Protein AF-A0A358N8T3-F1 (afdb_monomer_lite)

Secondary structure (DSSP, 8-state):
--EEEEEEE--TT-TTEEEEEEEETTSPPEEEEEEEEEEETTEEEEEE-HHHHHHHHHHHHHHHS-TTHHHHHHHHHHHHHHTT-TT--SSEETTTSTT------HHHHHHHHHHHHHHHHHHHTTS-PPP-----------

pLDDT: mean 77.56, std 15.06, range [36.88, 94.69]

Foldseek 3Di:
DWKKWADWDQDPVHNQKIWTQMDDDPDHTDIWIKGWDCVDVVDTDMDIDPVVLVSQQVVCCVVQVGSCQQVQLVSQLVVCVVVVPVPNDPGDIGPPDPSRPCPRDPVNSVVSVVVVVVVVVCVVVPNDDDDCPDDPPPPDDD

Radius of gyration: 18.75 Å; chains: 1; bounding box: 58×35×37 Å

Sequence (142 aa):
MDVTIHSIDRPVDSPKLINLGVEIGDSPITRYRATFDDSDSAITCCEIESDLFMSLSNIAHSKYAKCTVFQIELMEIIKAFLKQEFDLELPVKLGTTKYCTLKPSLLGIAYNKCRYYLTTFLWKIGVNRPNRMIAPKRDNAG

Structure (mmCIF, N/CA/C/O backbone):
data_AF-A0A358N8T3-F1
#
_entry.id   AF-A0A358N8T3-F1
#
loop_
_atom_site.group_PDB
_atom_site.id
_atom_site.type_symbol
_atom_site.label_atom_id
_atom_site.label_alt_id
_atom_site.label_comp_id
_atom_site.label_asym_id
_atom_site.label_entity_id
_atom_site.label_seq_id
_atom_site.pdbx_PDB_ins_code
_atom_site.Cartn_x
_atom_site.Cartn_y
_atom_site.Cartn_z
_atom_site.occupancy
_atom_site.B_iso_or_equiv
_atom_site.auth_seq_id
_atom_site.auth_comp_id
_atom_site.auth_asym_id
_atom_site.auth_atom_id
_atom_site.pdbx_PDB_model_num
ATOM 1 N N . MET A 1 1 ? -3.487 -4.716 14.133 1.00 80.25 1 MET A N 1
ATOM 2 C CA . MET A 1 1 ? -3.357 -5.504 12.895 1.00 80.25 1 MET A CA 1
ATOM 3 C C . MET A 1 1 ? -2.306 -4.856 12.027 1.00 80.25 1 MET A C 1
ATOM 5 O O . MET A 1 1 ? -2.443 -3.680 11.697 1.00 80.25 1 MET A O 1
ATOM 9 N N . ASP A 1 2 ? -1.233 -5.582 11.760 1.00 85.62 2 ASP A N 1
ATOM 10 C CA . ASP A 1 2 ? -0.070 -5.079 11.039 1.00 85.62 2 ASP A CA 1
ATOM 11 C C . ASP A 1 2 ? -0.049 -5.610 9.613 1.00 85.62 2 ASP A C 1
ATOM 13 O O . ASP A 1 2 ? -0.688 -6.617 9.329 1.00 85.62 2 ASP A O 1
ATOM 17 N N . VAL A 1 3 ? 0.608 -4.883 8.713 1.00 89.75 3 VAL A N 1
ATOM 18 C CA . VAL A 1 3 ? 0.719 -5.274 7.310 1.00 89.75 3 VAL A CA 1
ATOM 19 C C . VAL A 1 3 ? 2.178 -5.193 6.907 1.00 89.75 3 VAL A C 1
ATOM 21 O O . VAL A 1 3 ? 2.808 -4.151 7.103 1.00 89.75 3 VAL A O 1
ATOM 24 N N . THR A 1 4 ? 2.693 -6.281 6.348 1.00 90.88 4 THR A N 1
ATOM 25 C CA . THR A 1 4 ? 4.103 -6.425 5.986 1.00 90.88 4 THR A CA 1
ATOM 26 C C . THR A 1 4 ? 4.212 -6.905 4.546 1.00 90.88 4 THR A C 1
ATOM 28 O O . THR A 1 4 ? 3.544 -7.857 4.151 1.00 90.88 4 THR A O 1
ATOM 31 N N . ILE A 1 5 ? 5.055 -6.248 3.755 1.00 92.25 5 ILE A N 1
ATOM 32 C CA . ILE A 1 5 ? 5.387 -6.656 2.390 1.00 92.25 5 ILE A CA 1
ATOM 33 C C . ILE A 1 5 ? 6.708 -7.416 2.455 1.00 92.25 5 ILE A C 1
ATOM 35 O O . ILE A 1 5 ? 7.729 -6.857 2.847 1.00 92.25 5 ILE A O 1
ATOM 39 N N . HIS A 1 6 ? 6.683 -8.690 2.084 1.00 92.25 6 HIS A N 1
ATOM 40 C CA . HIS A 1 6 ? 7.826 -9.600 2.151 1.00 92.25 6 HIS A CA 1
ATOM 41 C C . HIS A 1 6 ? 8.601 -9.689 0.847 1.00 92.25 6 HIS A C 1
ATOM 43 O O . HIS A 1 6 ? 9.821 -9.802 0.869 1.00 92.25 6 HIS A O 1
ATOM 49 N N . SER A 1 7 ? 7.904 -9.643 -0.285 1.00 91.69 7 SER A N 1
ATOM 50 C CA . SER A 1 7 ? 8.533 -9.725 -1.599 1.00 91.69 7 SER A CA 1
ATOM 51 C C . SER A 1 7 ? 7.843 -8.808 -2.596 1.00 91.69 7 SER A C 1
ATOM 53 O O . SER A 1 7 ? 6.631 -8.584 -2.524 1.00 91.69 7 SER A O 1
ATOM 55 N N . ILE A 1 8 ? 8.633 -8.280 -3.524 1.00 91.25 8 ILE A N 1
ATOM 56 C CA . ILE A 1 8 ? 8.167 -7.521 -4.679 1.00 91.25 8 ILE A CA 1
ATOM 57 C C . ILE A 1 8 ? 8.922 -8.084 -5.875 1.00 91.25 8 ILE A C 1
ATOM 59 O O . ILE A 1 8 ? 10.142 -7.975 -5.946 1.00 91.25 8 ILE A O 1
ATOM 63 N N . ASP A 1 9 ? 8.193 -8.704 -6.795 1.00 89.81 9 ASP A N 1
ATOM 64 C CA . ASP A 1 9 ? 8.769 -9.371 -7.957 1.00 89.81 9 ASP A CA 1
ATOM 65 C C . ASP A 1 9 ? 8.163 -8.801 -9.238 1.00 89.81 9 ASP A C 1
ATOM 67 O O . ASP A 1 9 ? 6.947 -8.618 -9.341 1.00 89.81 9 ASP A O 1
ATOM 71 N N . ARG A 1 10 ? 9.001 -8.573 -10.254 1.00 87.31 10 ARG A N 1
ATOM 72 C CA . ARG A 1 10 ? 8.546 -8.178 -11.592 1.00 87.31 10 ARG A CA 1
ATOM 73 C C . ARG A 1 10 ? 8.752 -9.340 -12.570 1.00 87.31 10 ARG A C 1
ATOM 75 O O . ARG A 1 10 ? 9.902 -9.660 -12.869 1.00 87.31 10 ARG A O 1
ATOM 82 N N . PRO A 1 11 ? 7.685 -9.988 -13.073 1.00 86.19 11 PRO A N 1
ATOM 83 C CA . PRO A 1 11 ? 7.821 -11.054 -14.054 1.00 86.19 11 PRO A CA 1
ATOM 84 C C . PRO A 1 11 ? 8.437 -10.522 -15.354 1.00 86.19 11 PRO A C 1
ATOM 86 O O . PRO A 1 11 ? 8.079 -9.446 -15.840 1.00 86.19 11 PRO A O 1
ATOM 89 N N . VAL A 1 12 ? 9.352 -11.303 -15.929 1.00 80.06 12 VAL A N 1
ATOM 90 C CA . VAL A 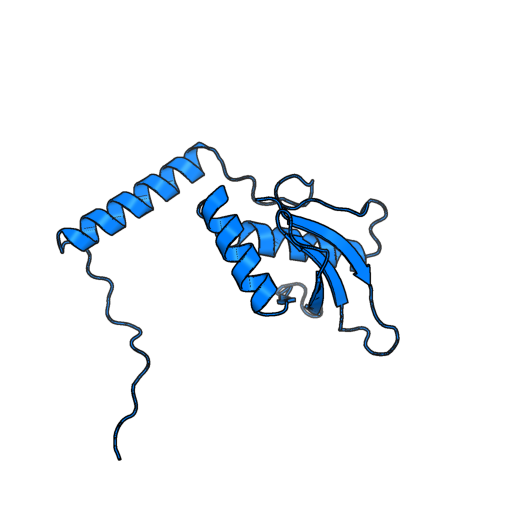1 12 ? 10.060 -10.962 -17.176 1.00 80.06 12 VAL A CA 1
ATOM 91 C C . VAL A 1 12 ? 9.079 -10.840 -18.348 1.00 80.06 12 VAL A C 1
ATOM 93 O O . VAL A 1 12 ? 9.198 -9.926 -19.160 1.00 80.06 12 VAL A O 1
ATOM 96 N N . ASP A 1 13 ? 8.056 -11.696 -18.371 1.00 82.31 13 ASP A N 1
ATOM 97 C CA . ASP A 1 13 ? 7.075 -11.791 -19.459 1.00 82.31 13 ASP A CA 1
ATOM 98 C C . ASP A 1 13 ? 6.036 -10.659 -19.461 1.00 82.31 13 ASP A C 1
ATOM 100 O O . ASP A 1 13 ? 5.264 -10.502 -20.405 1.00 82.31 13 ASP A O 1
ATOM 104 N N . SER A 1 14 ? 5.952 -9.872 -18.388 1.00 81.44 14 SER A N 1
ATOM 105 C CA . SER A 1 14 ? 4.954 -8.809 -18.249 1.00 81.44 14 SER A CA 1
ATOM 106 C C . SER A 1 14 ? 5.504 -7.680 -17.384 1.00 81.44 14 SER A C 1
ATOM 108 O O . SER A 1 14 ? 5.164 -7.582 -16.207 1.00 81.44 14 SER A O 1
ATOM 110 N N . PRO A 1 15 ? 6.324 -6.781 -17.957 1.00 75.44 15 PRO A N 1
ATOM 111 C CA . PRO A 1 15 ? 7.054 -5.766 -17.194 1.00 75.44 15 PRO A CA 1
ATOM 112 C C . PRO A 1 15 ? 6.152 -4.733 -16.504 1.00 75.44 15 PRO A C 1
ATOM 114 O O . PRO A 1 15 ? 6.631 -3.992 -15.653 1.00 75.44 15 PRO A O 1
ATOM 117 N N . LYS A 1 16 ? 4.867 -4.672 -16.876 1.00 81.12 16 LYS A N 1
ATOM 118 C CA . LYS A 1 16 ? 3.856 -3.814 -16.242 1.00 81.12 16 LYS A CA 1
ATOM 119 C C . LYS A 1 16 ? 3.205 -4.443 -15.007 1.00 81.12 16 LYS A C 1
ATOM 121 O O . LYS A 1 16 ? 2.579 -3.725 -14.236 1.00 81.12 16 LYS A O 1
ATOM 126 N N . LEU A 1 17 ? 3.310 -5.763 -14.848 1.00 87.50 17 LEU A N 1
ATOM 127 C CA . LEU A 1 17 ? 2.773 -6.480 -13.696 1.00 87.50 17 LEU A CA 1
ATOM 128 C C . LEU A 1 17 ? 3.818 -6.526 -12.587 1.00 87.50 17 LEU A C 1
ATOM 130 O O . LEU A 1 17 ? 5.012 -6.656 -12.842 1.00 87.50 17 LEU A O 1
ATOM 134 N N . ILE A 1 18 ? 3.349 -6.444 -11.352 1.00 90.25 18 ILE A N 1
ATOM 135 C CA . ILE A 1 18 ? 4.149 -6.503 -10.136 1.00 90.25 18 ILE A CA 1
ATOM 136 C C . ILE A 1 18 ? 3.459 -7.496 -9.212 1.00 90.25 18 ILE A C 1
ATOM 138 O O . ILE A 1 18 ? 2.259 -7.393 -8.965 1.00 90.25 18 ILE A O 1
ATOM 142 N N . ASN A 1 19 ? 4.204 -8.476 -8.719 1.00 91.44 19 ASN A N 1
ATOM 143 C CA . ASN A 1 19 ? 3.714 -9.436 -7.741 1.00 91.44 19 ASN A CA 1
ATOM 144 C C . ASN A 1 19 ? 4.187 -9.010 -6.353 1.00 91.44 19 ASN A C 1
ATOM 146 O O . ASN A 1 19 ? 5.373 -8.764 -6.147 1.00 91.44 19 ASN A O 1
ATOM 150 N N . LEU A 1 20 ? 3.259 -8.944 -5.406 1.00 93.31 20 LEU A N 1
ATOM 151 C CA . LEU A 1 20 ? 3.494 -8.527 -4.030 1.00 93.31 20 LEU A CA 1
ATOM 152 C C . LEU A 1 20 ? 3.226 -9.705 -3.097 1.00 93.31 20 LEU A C 1
ATOM 154 O O . LEU A 1 20 ? 2.116 -10.231 -3.082 1.00 93.31 20 LEU A O 1
ATOM 158 N N . GLY A 1 21 ? 4.207 -10.110 -2.296 1.00 93.94 21 GLY A N 1
ATOM 159 C CA . GLY A 1 21 ? 4.000 -11.026 -1.176 1.00 93.94 21 GLY A CA 1
ATOM 160 C C . GLY A 1 21 ? 3.627 -10.235 0.072 1.00 93.94 21 GLY A C 1
ATOM 161 O O . GLY A 1 21 ? 4.486 -9.562 0.634 1.00 93.94 21 GLY A O 1
ATOM 162 N N . VAL A 1 22 ? 2.369 -10.295 0.508 1.00 94.00 22 VAL A N 1
ATOM 163 C CA . VAL A 1 22 ? 1.854 -9.488 1.625 1.00 94.00 22 VAL A CA 1
ATOM 164 C C . VAL A 1 22 ? 1.350 -10.379 2.754 1.00 94.00 22 VAL A C 1
ATOM 166 O O . VAL A 1 22 ? 0.594 -11.323 2.536 1.00 94.00 22 VAL A O 1
ATOM 169 N N . GLU A 1 23 ? 1.739 -10.037 3.976 1.00 94.69 23 GLU A N 1
ATOM 170 C CA . GLU A 1 23 ? 1.244 -10.612 5.224 1.00 94.69 23 GLU A CA 1
ATOM 171 C C . GLU A 1 23 ? 0.343 -9.590 5.930 1.00 94.69 23 GLU A C 1
ATOM 173 O O . GLU A 1 23 ? 0.715 -8.421 6.076 1.00 94.69 23 GLU A O 1
ATOM 178 N N . ILE A 1 24 ? -0.851 -10.012 6.356 1.00 92.31 24 ILE A N 1
ATOM 179 C CA . ILE A 1 24 ? -1.835 -9.149 7.025 1.00 92.31 24 ILE A CA 1
ATOM 180 C C . ILE A 1 24 ? -2.226 -9.778 8.369 1.00 92.31 24 ILE A C 1
ATOM 182 O O . ILE A 1 24 ? -2.939 -10.782 8.421 1.00 92.31 24 ILE A O 1
ATOM 186 N N . GLY A 1 25 ? -1.817 -9.148 9.471 1.00 88.56 25 GLY A N 1
ATOM 187 C CA . GLY A 1 25 ? -2.006 -9.679 10.821 1.00 88.56 25 GLY A CA 1
ATOM 188 C C . GLY A 1 25 ? -1.260 -10.999 10.997 1.00 88.56 25 GLY A C 1
ATOM 189 O O . GLY A 1 25 ? -0.084 -11.064 10.672 1.00 88.56 25 GLY A O 1
ATOM 190 N N . ASP A 1 26 ? -1.967 -12.026 11.462 1.00 86.88 26 ASP A N 1
ATOM 191 C CA . ASP A 1 26 ? -1.431 -13.384 11.654 1.00 86.88 26 ASP A CA 1
ATOM 192 C C . ASP A 1 26 ? -1.736 -14.309 10.453 1.00 86.88 26 ASP A C 1
ATOM 194 O O . ASP A 1 26 ? -1.674 -15.535 10.556 1.00 86.88 26 ASP A O 1
ATOM 198 N N . SER A 1 27 ? -2.152 -13.733 9.319 1.00 88.19 27 SER A N 1
ATOM 199 C CA . SER A 1 27 ? -2.489 -14.493 8.108 1.00 88.19 27 SER A CA 1
ATOM 200 C C . SER A 1 27 ? -1.221 -14.895 7.356 1.00 88.19 27 SER A C 1
ATOM 202 O O . SER A 1 27 ? -0.286 -14.099 7.311 1.00 88.19 27 SER A O 1
ATOM 204 N N . PRO A 1 28 ? -1.183 -16.061 6.686 1.00 90.19 28 PRO A N 1
ATOM 205 C CA . PRO A 1 28 ? -0.026 -16.450 5.887 1.00 90.19 28 PRO A CA 1
ATOM 206 C C . PRO A 1 28 ? 0.234 -15.466 4.737 1.00 90.19 28 PRO A C 1
ATOM 208 O O . PRO A 1 28 ? -0.686 -14.819 4.222 1.00 90.19 28 PRO A O 1
ATOM 211 N N . ILE A 1 29 ? 1.495 -15.399 4.299 1.00 93.06 29 ILE A N 1
ATOM 212 C CA . ILE A 1 29 ? 1.920 -14.560 3.172 1.00 93.06 29 ILE A CA 1
ATOM 213 C C . ILE A 1 29 ? 1.100 -14.928 1.933 1.00 93.06 29 ILE A C 1
ATOM 215 O O . ILE A 1 29 ? 1.150 -16.057 1.442 1.00 93.06 29 ILE A O 1
ATOM 219 N N . THR A 1 30 ? 0.364 -13.951 1.417 1.00 93.00 30 THR A N 1
ATOM 220 C CA . THR A 1 30 ? -0.492 -14.091 0.239 1.00 93.00 30 THR A CA 1
ATOM 221 C C . THR A 1 30 ? 0.073 -13.250 -0.897 1.00 93.00 30 THR A C 1
ATOM 223 O O . THR A 1 30 ? 0.578 -12.149 -0.676 1.00 93.00 30 THR A O 1
ATOM 226 N N . ARG A 1 31 ? 0.022 -13.780 -2.122 1.00 92.81 31 ARG A N 1
ATOM 227 C CA . ARG A 1 31 ? 0.497 -13.070 -3.310 1.00 92.81 31 ARG A CA 1
ATOM 228 C C . ARG A 1 31 ? -0.637 -12.281 -3.942 1.00 92.81 31 ARG A C 1
ATOM 230 O O . ARG A 1 31 ? -1.660 -12.868 -4.271 1.00 92.81 31 ARG A O 1
ATOM 237 N N . TYR A 1 32 ? -0.398 -10.998 -4.160 1.00 93.31 32 TYR A N 1
ATOM 238 C CA . TYR A 1 32 ? -1.304 -10.089 -4.849 1.00 93.31 32 TYR A CA 1
ATOM 239 C C . TYR A 1 32 ? -0.631 -9.511 -6.085 1.00 93.31 32 TYR A C 1
ATOM 241 O O . TYR A 1 32 ? 0.598 -9.419 -6.153 1.00 93.31 32 TYR A O 1
ATOM 249 N N . ARG A 1 33 ? -1.437 -9.090 -7.054 1.00 91.44 33 ARG A N 1
ATOM 250 C CA . ARG A 1 33 ? -0.958 -8.395 -8.250 1.00 91.44 33 ARG A CA 1
ATOM 251 C C . ARG A 1 33 ? -1.169 -6.895 -8.137 1.00 91.44 33 ARG A C 1
ATOM 253 O O . ARG A 1 33 ? -2.150 -6.423 -7.561 1.00 91.44 33 ARG A O 1
ATOM 260 N N . ALA A 1 34 ? -0.240 -6.166 -8.733 1.00 90.62 34 ALA A N 1
ATOM 261 C CA . ALA A 1 34 ? -0.295 -4.731 -8.894 1.00 90.62 34 ALA A CA 1
ATOM 262 C C . ALA A 1 34 ? 0.211 -4.321 -10.280 1.00 90.62 34 ALA A C 1
ATOM 264 O O . ALA A 1 34 ? 1.009 -5.024 -10.904 1.00 90.62 34 ALA A O 1
ATOM 265 N N . THR A 1 35 ? -0.238 -3.169 -10.751 1.00 89.19 35 THR A N 1
ATOM 266 C CA . THR A 1 35 ? 0.308 -2.452 -11.900 1.00 89.19 35 THR A CA 1
ATOM 267 C C . THR A 1 35 ? 0.753 -1.071 -11.443 1.00 89.19 35 THR A C 1
ATOM 269 O O . THR A 1 35 ? 0.238 -0.508 -10.473 1.00 89.19 35 THR A O 1
ATOM 272 N N . PHE A 1 36 ? 1.753 -0.530 -12.127 1.00 84.94 36 PHE A N 1
ATOM 273 C CA . PHE A 1 36 ? 2.264 0.803 -11.850 1.00 84.94 36 PHE A CA 1
ATOM 274 C C . PHE A 1 36 ? 2.467 1.544 -13.164 1.00 84.94 36 PHE A C 1
ATOM 276 O O . PHE A 1 36 ? 3.159 1.046 -14.056 1.00 84.94 36 PHE A O 1
ATOM 283 N N . ASP A 1 37 ? 1.851 2.716 -13.270 1.00 83.12 37 ASP A N 1
ATOM 284 C CA . ASP A 1 37 ? 1.976 3.611 -14.410 1.00 83.12 37 ASP A CA 1
ATOM 285 C C . ASP A 1 37 ? 2.560 4.953 -13.947 1.00 83.12 37 ASP A C 1
ATOM 287 O O . ASP A 1 37 ? 1.983 5.647 -13.109 1.00 83.12 37 ASP A O 1
ATOM 291 N N . ASP A 1 38 ? 3.736 5.278 -14.487 1.00 77.06 38 ASP A N 1
ATOM 292 C CA . ASP A 1 38 ? 4.471 6.540 -14.282 1.00 77.06 38 ASP A CA 1
ATOM 293 C C . ASP A 1 38 ? 4.778 7.188 -15.640 1.00 77.06 38 ASP A C 1
ATOM 295 O O . ASP A 1 38 ? 5.774 7.888 -15.805 1.00 77.06 38 ASP A O 1
ATOM 299 N N . SER A 1 39 ? 3.963 6.882 -16.658 1.00 74.44 39 SER A N 1
ATOM 300 C CA . SER A 1 39 ? 4.115 7.457 -17.996 1.00 74.44 39 SER A CA 1
ATOM 301 C C . SER A 1 39 ? 3.807 8.958 -18.033 1.00 74.44 39 SER A C 1
ATOM 303 O O . SER A 1 39 ? 4.357 9.664 -18.879 1.00 74.44 39 SER A O 1
ATOM 305 N N . ASP A 1 40 ? 2.992 9.450 -17.095 1.00 71.69 40 ASP A N 1
ATOM 306 C CA . ASP A 1 40 ? 2.713 10.868 -16.884 1.00 71.69 40 ASP A CA 1
ATOM 307 C C . ASP A 1 40 ? 3.291 11.324 -15.535 1.00 71.69 40 ASP A C 1
ATOM 309 O O . ASP A 1 40 ? 2.872 10.875 -14.469 1.00 71.69 40 ASP A O 1
ATOM 313 N N . SER A 1 41 ? 4.240 12.262 -15.569 1.00 62.25 41 SER A N 1
ATOM 314 C CA . SER A 1 41 ? 4.869 12.813 -14.363 1.00 62.25 41 SER A CA 1
ATOM 315 C C . SER A 1 41 ? 3.897 13.615 -13.489 1.00 62.25 41 SER A C 1
ATOM 317 O O . SER A 1 41 ? 4.193 13.861 -12.317 1.00 62.25 41 SER A O 1
ATOM 319 N N . ALA A 1 42 ? 2.741 14.011 -14.034 1.00 63.28 42 ALA A N 1
ATOM 320 C CA . ALA A 1 42 ? 1.671 14.659 -13.288 1.00 63.28 42 ALA A CA 1
ATOM 321 C C . ALA A 1 42 ? 0.719 13.659 -12.609 1.00 63.28 42 ALA A C 1
ATOM 323 O O . ALA A 1 42 ? 0.047 14.027 -11.642 1.00 63.28 42 ALA A O 1
ATOM 324 N N . ILE A 1 43 ? 0.644 12.414 -13.097 1.00 60.62 43 ILE A N 1
ATOM 325 C CA . ILE A 1 43 ? -0.324 11.408 -12.652 1.00 60.62 43 ILE A CA 1
ATOM 326 C C . ILE A 1 43 ? 0.388 10.060 -12.495 1.00 60.62 43 ILE A C 1
ATOM 328 O O . ILE A 1 43 ? 0.427 9.241 -13.408 1.00 60.62 43 ILE A O 1
ATOM 332 N N . THR A 1 44 ? 0.916 9.806 -11.298 1.00 66.88 44 THR A N 1
ATOM 333 C CA . THR A 1 44 ? 1.379 8.466 -10.924 1.00 66.88 44 THR A CA 1
ATOM 334 C C . THR A 1 44 ? 0.183 7.644 -10.435 1.00 66.88 44 THR A C 1
ATOM 336 O O . THR A 1 44 ? -0.499 8.042 -9.484 1.00 66.88 44 THR A O 1
ATOM 339 N N . CYS A 1 45 ? -0.065 6.487 -11.053 1.00 74.19 45 CYS A N 1
ATOM 340 C CA . CYS A 1 45 ? -1.143 5.576 -10.668 1.00 74.19 45 CYS A CA 1
ATOM 341 C C . CYS A 1 45 ? -0.604 4.182 -10.331 1.00 74.19 45 CYS A C 1
ATOM 343 O O . CYS A 1 45 ? 0.217 3.618 -11.052 1.00 74.19 45 CYS A O 1
ATOM 345 N N . CYS A 1 46 ? -1.107 3.604 -9.239 1.00 82.50 46 CYS A N 1
ATOM 346 C CA . CYS A 1 46 ? -0.858 2.215 -8.873 1.00 82.50 46 CYS A CA 1
ATOM 347 C C . CYS A 1 46 ? -2.196 1.509 -8.666 1.00 82.50 46 CYS A C 1
ATOM 349 O O . CYS A 1 46 ? -2.973 1.898 -7.791 1.00 82.50 46 CYS A O 1
ATOM 351 N N . GLU A 1 47 ? -2.467 0.490 -9.478 1.00 86.25 47 GLU A N 1
ATOM 352 C CA . GLU A 1 47 ? -3.640 -0.362 -9.306 1.00 86.25 47 GLU A CA 1
ATOM 353 C C . GLU A 1 47 ? -3.199 -1.650 -8.622 1.00 86.25 47 GLU A C 1
ATOM 355 O O . GLU A 1 47 ? -2.200 -2.258 -8.996 1.00 86.25 47 GLU A O 1
ATOM 360 N N . ILE A 1 48 ? -3.934 -2.073 -7.603 1.00 90.69 48 ILE A N 1
ATOM 361 C CA . ILE A 1 48 ? -3.691 -3.315 -6.867 1.00 90.69 48 ILE A CA 1
ATOM 362 C C . ILE A 1 48 ? -4.972 -4.144 -6.881 1.00 90.69 48 ILE A C 1
ATOM 364 O O . ILE A 1 48 ? -6.065 -3.601 -7.062 1.00 90.69 48 ILE A O 1
ATOM 368 N N . GLU A 1 49 ? -4.857 -5.454 -6.674 1.00 90.81 49 GLU A N 1
ATOM 369 C CA . GLU A 1 49 ? -6.028 -6.324 -6.541 1.00 90.81 49 GLU A CA 1
ATOM 370 C C . GLU A 1 49 ? -7.023 -5.798 -5.491 1.00 90.81 49 GLU A C 1
ATOM 372 O O . GLU A 1 49 ? -6.642 -5.309 -4.420 1.00 90.81 49 GLU A O 1
ATOM 377 N N . SER A 1 50 ? -8.320 -5.914 -5.802 1.00 90.38 50 SER A N 1
ATOM 378 C CA . SER A 1 50 ? -9.419 -5.351 -5.004 1.00 90.38 50 SER A CA 1
ATOM 379 C C . SER A 1 50 ? -9.391 -5.799 -3.548 1.00 90.38 50 SER A C 1
ATOM 381 O O . SER A 1 50 ? -9.682 -5.012 -2.647 1.00 90.38 50 SER A O 1
ATOM 383 N N . ASP A 1 51 ? -9.010 -7.049 -3.309 1.00 90.62 51 ASP A N 1
ATOM 384 C CA . ASP A 1 51 ? -9.033 -7.656 -1.98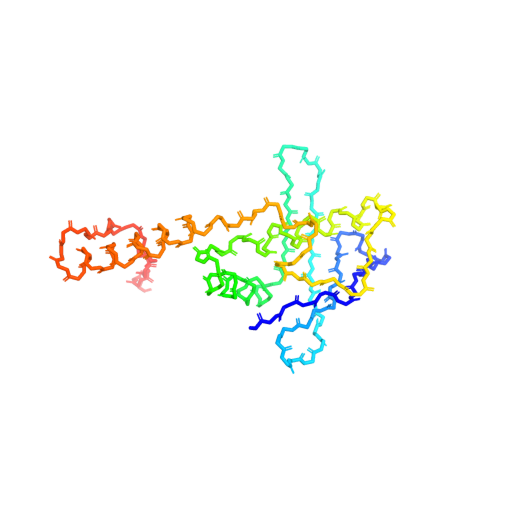2 1.00 90.62 51 ASP A CA 1
ATOM 385 C C . ASP A 1 51 ? -7.950 -7.050 -1.086 1.00 90.62 51 ASP A C 1
ATOM 387 O O . ASP A 1 51 ? -8.213 -6.685 0.068 1.00 90.62 51 ASP A O 1
ATOM 391 N N . LEU A 1 52 ? -6.753 -6.837 -1.644 1.00 91.75 52 LEU A N 1
ATOM 392 C CA . LEU A 1 52 ? -5.683 -6.107 -0.973 1.00 91.75 52 LEU A CA 1
ATOM 393 C C . LEU A 1 52 ? -6.084 -4.643 -0.765 1.00 91.75 52 LEU A C 1
ATOM 395 O O . LEU A 1 52 ? -5.918 -4.114 0.335 1.00 91.75 52 LEU A O 1
ATOM 399 N N . PHE A 1 53 ? -6.676 -3.999 -1.776 1.00 91.50 53 PHE A N 1
ATOM 400 C CA . PHE A 1 53 ? -7.118 -2.607 -1.681 1.00 91.50 53 PHE A CA 1
ATOM 401 C C . PHE A 1 53 ? -8.104 -2.382 -0.535 1.00 91.50 53 PHE A C 1
ATOM 403 O O . PHE A 1 53 ? -7.928 -1.472 0.284 1.00 91.50 53 PHE A O 1
ATOM 410 N N . MET A 1 54 ? -9.131 -3.226 -0.453 1.00 91.94 54 MET A N 1
ATOM 411 C CA . MET A 1 54 ? -10.155 -3.144 0.582 1.00 91.94 54 MET A CA 1
ATOM 412 C C . MET A 1 54 ? -9.573 -3.445 1.963 1.00 91.94 54 MET A C 1
ATOM 414 O O . MET A 1 54 ? -9.850 -2.714 2.918 1.00 91.94 54 MET A O 1
ATOM 418 N N . SER A 1 55 ? -8.714 -4.461 2.070 1.00 91.56 55 SER A N 1
ATOM 419 C CA . SER A 1 55 ? -8.061 -4.830 3.330 1.00 91.56 55 SER A CA 1
ATOM 420 C C . SER A 1 55 ? -7.188 -3.694 3.867 1.00 91.56 55 SER A C 1
ATOM 422 O O . SER A 1 55 ? -7.351 -3.268 5.013 1.00 91.56 55 SER A O 1
ATOM 424 N N . LEU A 1 56 ? -6.322 -3.126 3.023 1.00 91.12 56 LEU A N 1
ATOM 425 C CA . LEU A 1 56 ? -5.475 -1.987 3.379 1.00 91.12 56 LEU A CA 1
ATOM 426 C C . LEU A 1 56 ? -6.303 -0.757 3.764 1.00 91.12 56 LEU A C 1
ATOM 428 O O . LEU A 1 56 ? -6.000 -0.106 4.764 1.00 91.12 56 LEU A O 1
ATOM 432 N N . SER A 1 57 ? -7.368 -0.463 3.013 1.00 90.31 57 SER A N 1
ATOM 433 C CA . SER A 1 57 ? -8.261 0.670 3.280 1.00 90.31 57 SER A CA 1
ATOM 434 C C . SER A 1 57 ? -8.946 0.547 4.640 1.00 90.31 57 SER A C 1
ATOM 436 O O . SER A 1 57 ? -8.964 1.510 5.411 1.00 90.31 57 SER A O 1
ATOM 438 N N . ASN A 1 58 ? -9.453 -0.642 4.969 1.00 89.88 58 ASN A N 1
ATOM 439 C CA . ASN A 1 58 ? -10.104 -0.916 6.248 1.00 89.88 58 ASN A CA 1
ATOM 440 C C . ASN A 1 58 ? -9.125 -0.790 7.420 1.00 89.88 58 ASN A C 1
ATOM 442 O O . ASN A 1 58 ? -9.432 -0.137 8.423 1.00 89.88 58 ASN A O 1
ATOM 446 N N . ILE A 1 59 ? -7.920 -1.354 7.292 1.00 89.12 59 ILE A N 1
ATOM 447 C CA . ILE A 1 59 ? -6.913 -1.284 8.357 1.00 89.12 59 ILE A CA 1
ATOM 448 C C . ILE A 1 59 ? -6.436 0.163 8.536 1.00 89.12 59 ILE A C 1
ATOM 450 O O . ILE A 1 59 ? -6.405 0.654 9.668 1.00 89.12 59 ILE A O 1
ATOM 454 N N . ALA A 1 60 ? -6.143 0.878 7.447 1.00 86.81 60 ALA A N 1
ATOM 455 C CA . ALA A 1 60 ? -5.739 2.282 7.489 1.00 86.81 60 ALA A CA 1
ATOM 456 C C . ALA A 1 60 ? -6.833 3.177 8.091 1.00 86.81 60 ALA A C 1
ATOM 458 O O . ALA A 1 60 ? -6.541 4.053 8.908 1.00 86.81 60 ALA A O 1
ATOM 459 N N . HIS A 1 61 ? -8.105 2.923 7.766 1.00 85.81 61 HIS A N 1
ATOM 460 C CA . HIS A 1 61 ? -9.227 3.613 8.394 1.00 85.81 61 HIS A CA 1
ATOM 461 C C . HIS A 1 61 ? -9.279 3.352 9.903 1.00 85.81 61 HIS A C 1
ATOM 463 O O . HIS A 1 61 ? -9.377 4.299 10.681 1.00 85.81 61 HIS A O 1
ATOM 469 N N . SER A 1 62 ? -9.144 2.096 10.337 1.00 83.88 62 SER A N 1
ATOM 470 C CA . SER A 1 62 ? -9.184 1.755 11.765 1.00 83.88 62 SER A CA 1
ATOM 471 C C . SER A 1 62 ? -8.047 2.408 12.566 1.00 83.88 62 SER A C 1
ATOM 473 O O . SER A 1 62 ? -8.274 2.905 13.671 1.00 83.88 62 SER A O 1
ATOM 475 N N . LYS A 1 63 ? -6.835 2.464 11.992 1.00 82.00 63 LYS A N 1
ATOM 476 C CA . LYS A 1 63 ? -5.638 3.016 12.642 1.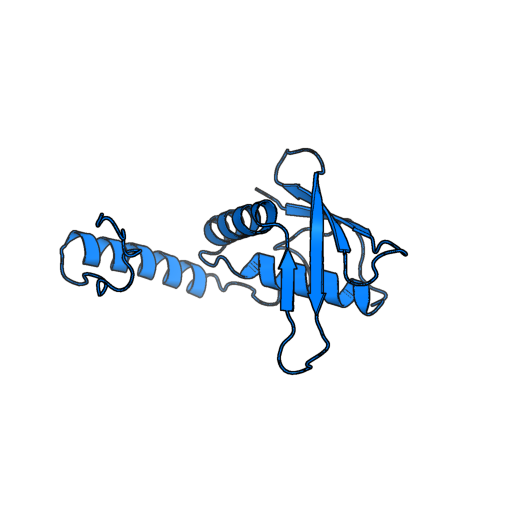00 82.00 63 LYS A CA 1
ATOM 477 C C . LYS A 1 63 ? -5.594 4.545 12.600 1.00 82.00 63 LYS A C 1
ATOM 479 O O . LYS A 1 63 ? -5.273 5.173 13.605 1.00 82.00 63 LYS A O 1
ATOM 484 N N . TYR A 1 64 ? -5.925 5.148 11.460 1.00 80.88 64 TYR A N 1
ATOM 485 C CA . TYR A 1 64 ? -5.640 6.563 11.187 1.00 80.88 64 TYR A CA 1
ATOM 486 C C . TYR A 1 64 ? -6.874 7.403 10.844 1.00 80.88 64 TYR A C 1
ATOM 488 O O . TYR A 1 64 ? -6.739 8.594 10.564 1.00 80.88 64 TYR A O 1
ATOM 496 N N . ALA A 1 65 ? -8.072 6.806 10.830 1.00 77.75 65 ALA A N 1
ATOM 497 C CA . ALA A 1 65 ? -9.301 7.421 10.316 1.00 77.75 65 ALA A CA 1
ATOM 498 C C . ALA A 1 65 ? -9.166 7.935 8.865 1.00 77.75 65 ALA A C 1
ATOM 500 O O . ALA A 1 65 ? -9.898 8.830 8.445 1.00 77.75 65 ALA A O 1
ATOM 501 N N . LYS A 1 66 ? -8.223 7.374 8.091 1.00 79.19 66 LYS A N 1
ATOM 502 C CA . LYS A 1 66 ? -7.928 7.761 6.706 1.00 79.19 66 LYS A CA 1
ATOM 503 C C . LYS A 1 66 ? -7.539 6.529 5.887 1.00 79.19 66 LYS A C 1
ATO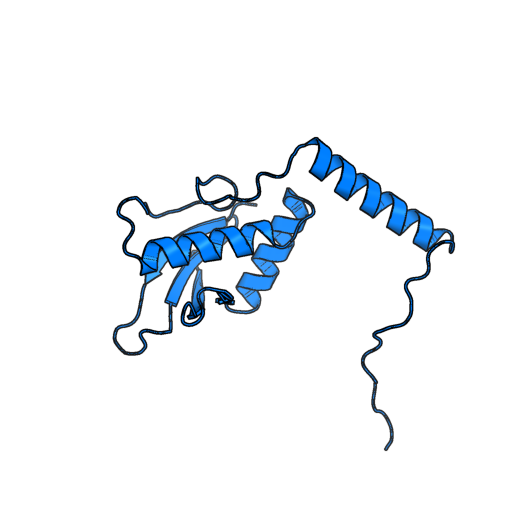M 505 O O . LYS A 1 66 ? -6.495 5.935 6.127 1.00 79.19 66 LYS A O 1
ATOM 510 N N . CYS A 1 67 ? -8.361 6.171 4.902 1.00 84.88 67 CYS A N 1
ATOM 511 C CA . CYS A 1 67 ? -8.193 4.941 4.114 1.00 84.88 67 CYS A CA 1
ATOM 512 C C . CYS A 1 67 ? -6.971 4.971 3.181 1.00 84.88 67 CYS A C 1
ATOM 514 O O . CYS A 1 67 ? -6.448 3.931 2.806 1.00 84.88 67 CYS A O 1
ATOM 516 N N . THR A 1 68 ? -6.504 6.164 2.803 1.00 85.00 68 THR A N 1
ATOM 517 C CA . THR A 1 68 ? -5.490 6.327 1.750 1.00 85.00 68 THR A CA 1
ATOM 518 C C . THR A 1 68 ? -4.053 6.166 2.238 1.00 85.00 68 THR A C 1
ATOM 520 O O . THR A 1 68 ? -3.151 6.139 1.412 1.00 85.00 68 THR A O 1
ATOM 523 N N . VAL A 1 69 ? -3.809 6.109 3.554 1.00 84.19 69 VAL A N 1
ATOM 524 C CA . VAL A 1 69 ? -2.443 6.144 4.115 1.00 84.19 69 VAL A CA 1
ATOM 525 C C . VAL A 1 69 ? -1.615 4.968 3.600 1.00 84.19 69 VAL A C 1
ATOM 527 O O . VAL A 1 69 ? -0.557 5.178 3.019 1.00 84.19 69 VAL A O 1
ATOM 530 N N . PHE A 1 70 ? -2.136 3.748 3.732 1.00 88.56 70 PHE A N 1
ATOM 531 C CA . PHE A 1 70 ? -1.439 2.550 3.263 1.00 88.56 70 PHE A CA 1
ATOM 532 C C . PHE A 1 70 ? -1.379 2.434 1.742 1.00 88.56 70 PHE A C 1
ATOM 534 O O . PHE A 1 70 ? -0.420 1.873 1.233 1.00 88.56 70 PHE A O 1
ATOM 541 N N . GLN A 1 71 ? -2.354 2.992 1.019 1.00 88.19 71 GLN A N 1
ATOM 542 C CA . GLN A 1 71 ? -2.324 3.011 -0.448 1.00 88.19 71 GLN A CA 1
ATOM 543 C C . GLN A 1 71 ? -1.171 3.870 -0.968 1.00 88.19 71 GLN A C 1
ATOM 545 O O . GLN A 1 71 ? -0.423 3.455 -1.846 1.00 88.19 71 GLN A O 1
ATOM 550 N N . ILE A 1 72 ? -0.996 5.052 -0.377 1.00 85.81 72 ILE A N 1
ATOM 551 C CA . ILE A 1 72 ? 0.089 5.968 -0.733 1.00 85.81 72 ILE A CA 1
ATOM 552 C C . ILE A 1 72 ? 1.443 5.363 -0.352 1.00 85.81 72 ILE A C 1
ATOM 554 O O . ILE A 1 72 ? 2.366 5.391 -1.155 1.00 85.81 72 ILE A O 1
ATOM 558 N N . GLU A 1 73 ? 1.559 4.776 0.841 1.00 87.75 73 GLU A N 1
ATOM 559 C CA . GLU A 1 73 ? 2.809 4.145 1.283 1.00 87.75 73 GLU A CA 1
ATOM 560 C C . GLU A 1 73 ? 3.196 2.951 0.398 1.00 87.75 73 GLU A C 1
ATOM 562 O O . GLU A 1 73 ? 4.353 2.834 0.002 1.00 87.75 73 GLU A O 1
ATOM 567 N N . LEU A 1 74 ? 2.231 2.103 0.024 1.00 89.31 74 LEU A N 1
ATOM 568 C CA . LEU A 1 74 ? 2.462 0.993 -0.901 1.00 89.31 74 LEU A CA 1
ATOM 569 C C . LEU A 1 74 ? 2.917 1.488 -2.281 1.00 89.31 74 LEU A C 1
ATOM 571 O O . LEU A 1 74 ?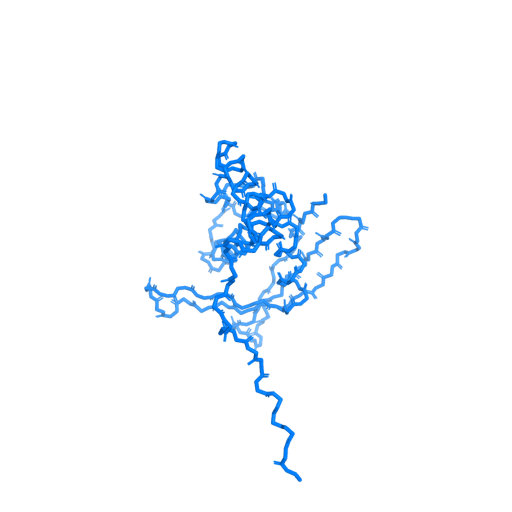 3.859 0.939 -2.847 1.00 89.31 74 LEU A O 1
ATOM 575 N N . MET A 1 75 ? 2.282 2.540 -2.803 1.00 88.25 75 MET A N 1
ATOM 576 C CA . MET A 1 75 ? 2.659 3.153 -4.077 1.00 88.25 75 MET A CA 1
ATOM 577 C C . MET A 1 75 ? 4.098 3.687 -4.052 1.00 88.25 75 MET A C 1
ATOM 579 O O . MET A 1 75 ? 4.848 3.448 -4.995 1.00 88.25 75 MET A O 1
ATOM 583 N N . GLU A 1 76 ? 4.507 4.366 -2.976 1.00 85.88 76 GLU A N 1
ATOM 584 C CA . GLU A 1 76 ? 5.882 4.865 -2.820 1.00 85.88 76 GLU A CA 1
ATOM 585 C C . GLU A 1 76 ? 6.904 3.724 -2.710 1.00 85.88 76 GLU A C 1
ATOM 587 O O . GLU A 1 76 ? 7.970 3.794 -3.317 1.00 85.88 76 GLU A O 1
ATOM 592 N N . ILE A 1 77 ? 6.568 2.635 -2.011 1.00 87.88 77 ILE A N 1
ATOM 593 C CA . ILE A 1 77 ? 7.421 1.438 -1.930 1.00 87.88 77 ILE A CA 1
ATOM 594 C C . ILE A 1 77 ? 7.609 0.802 -3.315 1.00 87.88 77 ILE A C 1
ATOM 596 O O . ILE A 1 77 ? 8.732 0.485 -3.707 1.00 87.88 77 ILE A O 1
ATOM 600 N N . ILE A 1 78 ? 6.524 0.643 -4.078 1.00 88.69 78 ILE A N 1
ATOM 601 C CA . ILE A 1 78 ? 6.575 0.098 -5.441 1.00 88.69 78 ILE A CA 1
ATOM 602 C C . ILE A 1 78 ? 7.397 1.012 -6.356 1.00 88.69 78 ILE A C 1
ATOM 604 O O . ILE A 1 78 ? 8.222 0.536 -7.135 1.00 88.69 78 ILE A O 1
ATOM 608 N N . LYS A 1 79 ? 7.222 2.328 -6.237 1.00 86.56 79 LYS A N 1
ATOM 609 C CA . LYS A 1 79 ? 7.994 3.318 -6.990 1.00 86.56 79 LYS A CA 1
ATOM 610 C C . LYS A 1 79 ? 9.489 3.236 -6.675 1.00 86.56 79 LYS A C 1
ATOM 612 O O . LYS A 1 79 ? 10.290 3.205 -7.608 1.00 86.56 79 LYS A O 1
ATOM 617 N N . ALA A 1 80 ? 9.859 3.149 -5.397 1.00 85.25 80 ALA A N 1
ATOM 618 C CA . ALA A 1 80 ? 11.246 2.986 -4.961 1.00 85.25 80 ALA A CA 1
ATOM 619 C C . ALA A 1 80 ? 11.864 1.691 -5.516 1.00 85.25 80 ALA A C 1
ATOM 621 O O . ALA A 1 80 ? 12.979 1.710 -6.038 1.00 85.25 80 ALA A O 1
ATOM 622 N N . PHE A 1 81 ? 11.105 0.588 -5.496 1.00 87.75 81 PHE A N 1
ATOM 623 C CA . PHE A 1 81 ? 11.514 -0.680 -6.104 1.00 87.75 81 PHE A CA 1
ATOM 624 C C . PHE A 1 81 ? 11.774 -0.539 -7.611 1.00 87.75 81 PHE A C 1
ATOM 626 O O . PHE A 1 81 ? 12.825 -0.941 -8.108 1.00 87.75 81 PHE A O 1
ATOM 633 N N . LEU A 1 82 ? 10.840 0.067 -8.351 1.00 86.19 82 LEU A N 1
ATOM 634 C CA . LEU A 1 82 ? 10.951 0.222 -9.805 1.00 86.19 82 LEU A CA 1
ATOM 635 C C . LEU A 1 82 ? 12.092 1.148 -10.227 1.00 86.19 82 LEU A C 1
ATOM 637 O O . LEU A 1 82 ? 12.701 0.925 -11.273 1.00 86.19 82 LEU A O 1
ATOM 641 N N . LYS A 1 83 ? 12.397 2.163 -9.416 1.00 84.94 83 LYS A N 1
ATOM 642 C CA . LYS A 1 83 ? 13.523 3.079 -9.636 1.00 84.94 83 LYS A CA 1
ATOM 643 C C . LYS A 1 83 ? 14.868 2.507 -9.190 1.00 84.94 83 LYS A C 1
ATOM 645 O O . LYS A 1 83 ? 15.877 3.181 -9.369 1.00 84.94 83 LYS A O 1
ATOM 650 N N . GLN A 1 84 ? 14.886 1.280 -8.658 1.00 80.56 84 GLN A N 1
ATOM 651 C CA . GLN A 1 84 ? 16.078 0.637 -8.101 1.00 80.56 84 GLN A CA 1
ATOM 652 C C . GLN A 1 84 ? 16.756 1.517 -7.040 1.00 80.56 84 GLN A C 1
ATOM 654 O O . GLN A 1 84 ? 17.980 1.626 -6.991 1.00 80.56 84 GLN A O 1
ATOM 659 N N . GLU A 1 85 ? 15.956 2.174 -6.195 1.00 77.88 85 GLU A N 1
ATOM 660 C CA . GLU A 1 85 ? 16.496 2.920 -5.062 1.00 77.88 85 GLU A CA 1
ATOM 661 C C . GLU A 1 85 ? 17.185 1.940 -4.102 1.00 77.88 85 GLU A C 1
ATOM 663 O O . GLU A 1 85 ? 16.567 0.996 -3.609 1.00 77.88 85 GLU A O 1
ATOM 668 N N . PHE A 1 86 ? 18.476 2.166 -3.842 1.00 60.34 86 PHE A N 1
ATOM 669 C CA . PHE A 1 86 ? 19.354 1.240 -3.113 1.00 60.34 86 PHE A CA 1
ATOM 670 C C . PHE A 1 86 ? 18.943 0.969 -1.655 1.00 60.34 86 PHE A C 1
ATOM 672 O O . PHE A 1 86 ? 19.452 0.031 -1.051 1.00 60.34 86 PHE A O 1
ATOM 679 N N . ASP A 1 87 ? 18.000 1.737 -1.103 1.00 69.00 87 ASP A N 1
ATOM 680 C CA . ASP A 1 87 ? 17.633 1.673 0.312 1.00 69.00 87 ASP A CA 1
ATOM 681 C C . ASP A 1 87 ? 16.309 0.931 0.591 1.00 69.00 87 ASP A C 1
ATOM 683 O O . ASP A 1 87 ? 15.734 1.095 1.677 1.00 69.00 87 ASP A O 1
ATOM 687 N N . LEU A 1 88 ? 15.740 0.204 -0.376 1.00 77.56 88 LEU A N 1
ATOM 688 C CA . LEU A 1 88 ? 14.535 -0.591 -0.129 1.00 77.56 88 LEU A CA 1
ATOM 689 C C . LEU A 1 88 ? 14.905 -1.960 0.464 1.00 77.56 88 LEU A C 1
ATOM 691 O O . LEU A 1 88 ? 15.205 -2.906 -0.259 1.00 77.56 88 LEU A O 1
ATOM 695 N N . GLU A 1 89 ? 14.839 -2.070 1.789 1.00 80.50 89 GLU A N 1
ATOM 696 C CA . GLU A 1 89 ? 15.014 -3.334 2.511 1.00 80.50 89 GLU A CA 1
ATOM 697 C C . GLU A 1 89 ? 13.662 -4.045 2.696 1.00 80.50 89 GLU A C 1
ATOM 699 O O . GLU A 1 89 ? 12.708 -3.466 3.221 1.00 80.50 89 GLU A O 1
ATOM 704 N N . LEU A 1 90 ? 13.578 -5.308 2.265 1.00 85.06 90 LEU A N 1
ATOM 705 C CA . LEU A 1 90 ? 12.432 -6.194 2.501 1.00 85.06 90 LEU A CA 1
ATOM 706 C C . LEU A 1 90 ? 12.792 -7.237 3.580 1.00 85.06 90 LEU A C 1
ATOM 708 O O . LEU A 1 90 ? 13.928 -7.716 3.586 1.00 85.06 90 LEU A O 1
ATOM 712 N N . PRO A 1 91 ? 11.858 -7.636 4.468 1.00 88.81 91 PRO A N 1
ATOM 713 C CA . PRO A 1 91 ? 10.446 -7.254 4.511 1.00 88.81 91 PRO A CA 1
ATOM 714 C C . PRO A 1 91 ? 10.206 -5.843 5.073 1.00 88.81 91 PRO A C 1
ATOM 716 O O . PRO A 1 91 ? 10.867 -5.412 6.014 1.00 88.81 91 PRO A O 1
ATOM 719 N N . VAL A 1 92 ? 9.204 -5.140 4.537 1.00 87.94 92 VAL A N 1
ATOM 720 C CA . VAL A 1 92 ? 8.881 -3.753 4.905 1.00 87.94 92 VAL A CA 1
ATOM 721 C C . VAL A 1 92 ? 7.482 -3.647 5.523 1.00 87.94 92 VAL A C 1
ATOM 723 O O . VAL A 1 92 ? 6.505 -4.181 4.997 1.00 87.94 92 VAL A O 1
ATOM 726 N N . LYS A 1 93 ? 7.365 -2.972 6.673 1.00 88.56 93 LYS A N 1
ATOM 727 C CA . LYS A 1 93 ? 6.120 -2.891 7.458 1.00 88.56 93 LYS A CA 1
ATOM 728 C C . LYS A 1 93 ? 5.372 -1.575 7.232 1.00 88.56 93 LYS A C 1
ATOM 730 O O . LYS A 1 93 ? 5.858 -0.508 7.613 1.00 88.56 93 LYS A O 1
ATOM 735 N N . LEU 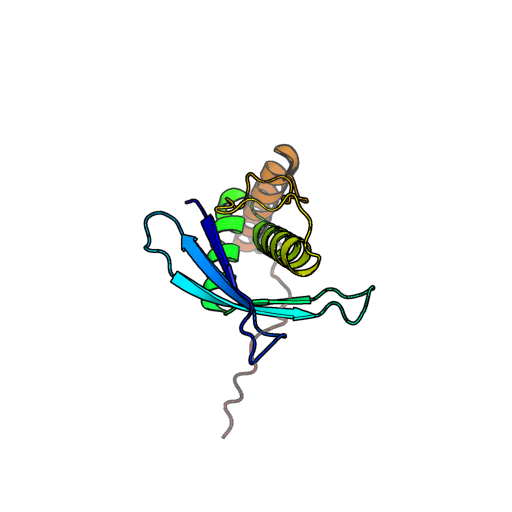A 1 94 ? 4.151 -1.646 6.705 1.00 85.75 94 LEU A N 1
ATOM 736 C CA . LEU A 1 94 ? 3.322 -0.462 6.463 1.00 85.75 94 LEU A CA 1
ATOM 737 C C . LEU A 1 94 ? 2.941 0.253 7.770 1.00 85.75 94 LEU A C 1
ATOM 739 O O . LEU A 1 94 ? 2.682 -0.364 8.809 1.00 85.75 94 LEU A O 1
ATOM 743 N N . GLY A 1 95 ? 2.883 1.580 7.714 1.00 77.75 95 GLY A N 1
ATOM 744 C CA . GLY A 1 95 ? 2.536 2.478 8.812 1.00 77.75 95 GLY A CA 1
ATOM 745 C C . GLY A 1 95 ? 3.696 2.843 9.731 1.00 77.75 95 GLY A C 1
ATOM 746 O O . GLY A 1 95 ? 3.507 3.652 10.641 1.00 77.75 95 GLY A O 1
ATOM 747 N N . THR A 1 96 ? 4.877 2.261 9.510 1.00 71.94 96 THR A N 1
ATOM 748 C CA . THR A 1 96 ? 6.082 2.494 10.326 1.00 71.94 96 THR A CA 1
ATOM 749 C C . THR A 1 96 ? 7.288 2.970 9.528 1.00 71.94 96 THR A C 1
ATOM 751 O O . THR A 1 96 ? 8.283 3.378 10.124 1.00 71.94 96 THR A O 1
ATOM 754 N N . THR A 1 97 ? 7.229 2.929 8.197 1.00 62.44 97 THR A N 1
ATOM 755 C CA . THR A 1 97 ? 8.421 3.130 7.370 1.00 62.44 97 THR A CA 1
ATOM 756 C C . THR A 1 97 ? 8.665 4.590 7.013 1.00 62.44 97 THR A C 1
ATOM 758 O O . THR A 1 97 ? 7.790 5.448 7.146 1.00 62.44 97 THR A O 1
ATOM 761 N N . LYS A 1 98 ? 9.872 4.866 6.501 1.00 65.88 98 LYS A N 1
ATOM 762 C CA . LYS A 1 98 ? 10.252 6.153 5.895 1.00 65.88 98 LYS A CA 1
ATOM 763 C C . LYS A 1 98 ? 9.333 6.578 4.740 1.00 65.88 98 LYS A C 1
ATOM 765 O O . LYS A 1 98 ? 9.233 7.768 4.465 1.00 65.88 98 LYS A O 1
ATOM 770 N N . TYR A 1 99 ? 8.636 5.625 4.118 1.00 65.12 99 TYR A N 1
ATOM 771 C CA . TYR A 1 99 ? 7.704 5.853 3.013 1.00 65.12 99 TYR A CA 1
ATOM 772 C C . TYR A 1 99 ? 6.315 6.316 3.481 1.00 65.12 99 TYR A C 1
ATOM 774 O O . TYR A 1 99 ? 5.478 6.699 2.665 1.00 65.12 99 TYR A O 1
ATOM 782 N N . CYS A 1 100 ? 6.054 6.337 4.795 1.00 65.25 100 CYS A N 1
ATOM 783 C CA . CYS A 1 100 ? 4.831 6.898 5.359 1.00 65.25 100 CYS A CA 1
ATOM 784 C C . CYS A 1 100 ? 4.870 8.437 5.285 1.00 65.25 100 CYS A C 1
ATOM 786 O O . CYS A 1 100 ? 5.217 9.135 6.241 1.00 65.25 100 CYS A O 1
ATOM 788 N N . THR A 1 101 ? 4.521 8.972 4.113 1.00 58.81 101 THR A N 1
ATOM 789 C CA . THR A 1 101 ? 4.509 10.416 3.814 1.00 58.81 101 THR A CA 1
ATOM 790 C C . THR A 1 101 ? 3.402 11.160 4.563 1.00 58.81 101 THR A C 1
ATOM 792 O O . THR A 1 101 ? 3.544 12.332 4.912 1.00 58.81 101 THR A O 1
ATOM 795 N N . LEU A 1 102 ? 2.308 10.470 4.891 1.00 61.22 102 LEU A N 1
ATOM 796 C CA . LEU A 1 102 ? 1.212 10.990 5.702 1.00 61.22 102 LEU A CA 1
ATOM 797 C C . LEU A 1 102 ? 1.365 10.536 7.152 1.00 61.22 102 LEU A C 1
ATOM 799 O O . LEU A 1 102 ? 0.630 9.656 7.591 1.00 61.22 102 LEU A O 1
ATOM 803 N N . LYS A 1 103 ? 2.259 11.165 7.924 1.00 57.66 103 LYS A N 1
ATOM 804 C CA . LYS A 1 103 ? 2.222 11.025 9.388 1.00 57.66 103 LYS A CA 1
ATOM 805 C C . LYS A 1 103 ? 0.931 11.672 9.897 1.00 57.66 103 LYS A C 1
ATOM 807 O O . LYS A 1 103 ? 0.807 12.899 9.850 1.00 57.66 103 LYS A O 1
ATOM 812 N N . PRO A 1 104 ? -0.057 10.894 10.359 1.00 55.97 104 PRO A N 1
ATOM 813 C CA . PRO A 1 104 ? -1.291 11.476 10.840 1.00 55.97 104 PRO A CA 1
ATOM 814 C C . PRO A 1 104 ? -0.997 12.135 12.190 1.00 55.97 104 PRO A C 1
ATOM 816 O O . PRO A 1 104 ? -0.564 11.477 13.135 1.00 55.97 104 PRO A O 1
ATOM 819 N N . SER A 1 105 ? -1.184 13.453 12.279 1.00 66.88 105 SER A N 1
ATOM 820 C CA . SER A 1 105 ? -1.004 14.171 13.541 1.00 66.88 105 SER A CA 1
ATOM 821 C C . SER A 1 105 ? -2.039 13.683 14.557 1.00 66.88 105 SER A C 1
ATOM 823 O O . SER A 1 105 ? -3.198 13.465 14.205 1.00 66.88 105 SER A O 1
ATOM 825 N N . LEU A 1 106 ? -1.652 13.527 15.828 1.00 67.25 106 LEU A N 1
ATOM 826 C CA . LEU A 1 106 ? -2.583 13.110 16.890 1.00 67.25 106 LEU A CA 1
ATOM 827 C C . LEU A 1 106 ? -3.817 14.026 16.952 1.00 67.25 106 LEU A C 1
ATOM 829 O O . LEU A 1 106 ? -4.941 13.546 17.085 1.00 67.25 106 LEU A O 1
ATOM 833 N N . LEU A 1 107 ? -3.611 15.333 16.755 1.00 73.12 107 LEU A N 1
ATOM 834 C CA . LEU A 1 107 ? -4.684 16.323 16.637 1.00 73.12 107 LEU A CA 1
ATOM 835 C C . LEU A 1 107 ? -5.562 16.092 15.399 1.00 73.12 107 LEU A C 1
ATOM 837 O O . LEU A 1 107 ? -6.778 16.213 15.492 1.00 73.12 107 LEU A O 1
ATOM 841 N N . GLY A 1 108 ? -4.981 15.715 14.259 1.00 68.00 108 GLY A N 1
ATOM 842 C CA . GLY A 1 108 ? -5.719 15.378 13.041 1.00 68.00 108 GLY A CA 1
ATOM 843 C C . GLY A 1 108 ? -6.540 14.096 13.179 1.00 68.00 108 GLY A C 1
ATOM 844 O O . GLY A 1 108 ? -7.682 14.050 12.730 1.00 68.00 108 GLY A O 1
ATOM 845 N N . ILE A 1 109 ? -6.008 13.076 13.861 1.00 67.75 109 ILE A N 1
ATOM 846 C CA . ILE A 1 109 ? -6.744 11.843 14.183 1.00 67.75 109 ILE A CA 1
ATOM 847 C C . ILE A 1 109 ? -7.917 12.165 15.112 1.00 67.75 109 ILE A C 1
ATOM 849 O O . ILE A 1 109 ? -9.042 11.735 14.851 1.00 67.75 109 ILE A O 1
ATOM 853 N N . ALA A 1 110 ? -7.676 12.942 16.173 1.00 74.19 110 ALA A N 1
ATOM 854 C CA . ALA A 1 110 ? -8.716 13.365 17.105 1.00 74.19 110 ALA A CA 1
ATOM 855 C C . ALA A 1 110 ? -9.791 14.209 16.404 1.00 74.19 110 ALA A C 1
ATOM 857 O O . ALA A 1 110 ? -10.979 13.953 16.588 1.00 74.19 110 ALA A O 1
ATOM 858 N N . TYR A 1 111 ? -9.392 15.150 15.543 1.00 77.62 111 TYR A N 1
ATOM 859 C CA . TYR A 1 111 ? -10.307 15.962 14.744 1.00 77.62 111 TYR A CA 1
ATOM 860 C C . TYR A 1 111 ? -11.134 15.110 13.778 1.00 77.62 111 TYR A C 1
ATOM 862 O O . TYR A 1 111 ? -12.350 15.258 13.740 1.00 77.62 111 TYR A O 1
ATOM 870 N N . ASN A 1 112 ? -10.519 14.178 13.044 1.00 72.44 112 ASN A N 1
ATOM 871 C CA . ASN A 1 112 ? -11.238 13.303 12.114 1.00 72.44 112 ASN A CA 1
ATOM 872 C C . ASN A 1 112 ? -12.218 12.378 12.840 1.00 72.44 112 ASN A C 1
ATOM 874 O O . ASN A 1 112 ? -13.352 12.224 12.387 1.00 72.44 112 ASN A O 1
ATOM 878 N N . LYS A 1 113 ? -11.829 11.817 13.994 1.00 77.12 113 LYS A N 1
ATOM 879 C CA . LYS A 1 113 ? -12.741 11.032 14.838 1.00 77.12 113 LYS A CA 1
ATOM 880 C C . LYS A 1 113 ? -13.886 11.892 15.366 1.00 77.12 113 LYS A C 1
ATOM 882 O O . LYS A 1 113 ? -15.043 11.511 15.220 1.00 77.12 113 LYS A O 1
ATOM 887 N N . CYS A 1 114 ? -13.584 13.061 15.928 1.00 81.62 114 CYS A N 1
ATOM 888 C CA . CYS A 1 114 ? -14.592 13.978 16.458 1.00 81.62 114 CYS A CA 1
ATOM 889 C C . CYS A 1 114 ? -15.559 14.432 15.358 1.00 81.62 114 CYS A C 1
ATOM 891 O O . CYS A 1 114 ? -16.770 14.348 15.533 1.00 81.62 114 CYS A O 1
ATOM 893 N N . ARG A 1 115 ? -15.040 14.798 14.180 1.00 79.06 115 ARG A N 1
ATOM 894 C CA . ARG A 1 115 ? -15.835 15.132 12.997 1.00 79.06 115 ARG A CA 1
ATOM 895 C C . ARG A 1 115 ? -16.717 13.966 12.577 1.00 79.06 115 ARG A C 1
ATOM 897 O O . ARG A 1 115 ? -17.895 14.201 12.366 1.00 79.06 115 ARG A O 1
ATOM 904 N N . TYR A 1 116 ? -16.195 12.742 12.498 1.00 75.06 116 TYR A N 1
ATOM 905 C CA . TYR A 1 116 ? -16.977 11.555 12.141 1.00 75.06 116 TYR A CA 1
ATOM 906 C C . TYR A 1 116 ? -18.139 11.317 13.113 1.00 75.06 116 TYR A C 1
ATOM 908 O O . TYR A 1 116 ? -19.290 11.178 12.684 1.00 75.06 116 TYR A O 1
ATOM 916 N N . TYR A 1 117 ? -17.867 11.326 14.422 1.00 79.69 117 TYR A N 1
ATOM 917 C CA . TYR A 1 117 ? -18.902 11.164 15.443 1.00 79.69 117 TYR A CA 1
ATOM 918 C C . TYR A 1 117 ? -19.912 12.308 15.409 1.00 79.69 117 TYR A C 1
ATOM 920 O O . TYR A 1 117 ? -21.111 12.046 15.441 1.00 79.69 117 TYR A O 1
ATOM 928 N N . LEU A 1 118 ? -19.452 13.552 15.264 1.00 81.06 118 LEU A N 1
ATOM 929 C CA . LEU A 1 118 ? -20.311 14.725 15.149 1.00 81.06 118 LEU A CA 1
ATOM 930 C C . LEU A 1 118 ? -21.185 14.651 13.895 1.00 81.06 118 LEU A C 1
ATOM 932 O O . LEU A 1 118 ? -22.385 14.863 13.991 1.00 81.06 118 LEU A O 1
ATOM 936 N N . THR A 1 119 ? -20.639 14.288 12.732 1.00 74.50 119 THR A N 1
ATOM 937 C CA . THR A 1 119 ? -21.426 14.113 11.502 1.00 74.50 119 THR A CA 1
ATOM 938 C C . THR A 1 119 ? -22.431 12.975 11.624 1.00 74.50 119 THR A C 1
ATOM 940 O O . THR A 1 119 ? -23.571 13.129 11.202 1.00 74.50 119 THR A O 1
ATOM 943 N N . THR A 1 120 ? -22.052 11.860 12.255 1.00 73.44 120 THR A N 1
ATOM 944 C CA . THR A 1 120 ? -22.956 10.722 12.485 1.00 73.44 120 THR A CA 1
ATOM 945 C C . THR A 1 120 ? -24.064 11.094 13.469 1.00 73.44 120 THR A C 1
ATOM 947 O O . THR A 1 120 ? -25.218 10.713 13.285 1.00 73.44 120 THR A O 1
ATOM 950 N N . PHE A 1 121 ? -23.734 11.870 14.502 1.00 77.31 121 PHE A N 1
ATOM 951 C CA . PHE A 1 121 ? -24.695 12.407 15.455 1.00 77.31 121 PHE A CA 1
ATOM 952 C C . PHE A 1 121 ? -25.656 13.386 14.774 1.00 77.31 121 PHE A C 1
ATOM 954 O O . PHE A 1 121 ? -26.861 13.168 14.832 1.00 77.31 121 PHE A O 1
ATOM 961 N N . LEU A 1 122 ? -25.135 14.380 14.042 1.00 76.81 122 LEU A N 1
ATOM 962 C CA . LEU A 1 122 ? -25.902 15.337 13.229 1.00 76.81 122 LEU A CA 1
ATOM 963 C C . LEU A 1 122 ? -26.814 14.637 12.209 1.00 76.81 122 LEU A C 1
ATOM 965 O O . LEU A 1 122 ? -27.920 15.108 11.944 1.00 76.81 122 LEU A O 1
ATOM 969 N N . TRP A 1 123 ? -26.377 13.499 11.664 1.00 69.94 123 TRP A N 1
ATOM 970 C CA . TRP A 1 123 ? -27.191 12.654 10.794 1.00 69.94 123 TRP A CA 1
ATOM 971 C C . TRP A 1 123 ? -28.333 11.973 11.557 1.00 69.94 123 TRP A C 1
ATOM 973 O O . TRP A 1 123 ? -29.482 12.053 11.123 1.00 69.94 123 TRP A O 1
ATOM 983 N N . LYS A 1 124 ? -28.052 11.376 12.724 1.00 72.50 124 LYS A N 1
ATOM 984 C CA . LYS A 1 124 ? -29.071 10.754 13.589 1.00 72.50 124 LYS A CA 1
ATOM 985 C C . LYS A 1 124 ? -30.138 11.743 14.061 1.00 72.50 124 LYS A C 1
ATOM 987 O O . LYS A 1 124 ? -31.298 11.361 14.158 1.00 72.50 124 LYS A O 1
ATOM 992 N N . ILE A 1 125 ? -29.767 12.999 14.314 1.00 80.75 125 ILE A N 1
ATOM 993 C CA . ILE A 1 125 ? -30.712 14.060 14.704 1.00 80.75 125 ILE A CA 1
ATOM 994 C C . ILE A 1 125 ? -31.337 14.793 13.503 1.00 80.75 125 ILE A C 1
ATOM 996 O O . ILE A 1 125 ? -32.100 15.735 13.685 1.00 80.75 125 ILE A O 1
ATOM 1000 N N . GLY A 1 126 ? -31.041 14.368 12.269 1.00 69.62 126 GLY A N 1
ATOM 1001 C CA . GLY A 1 126 ? -31.704 14.849 11.054 1.00 69.62 126 GLY A CA 1
ATOM 1002 C C . GLY A 1 126 ? -31.256 16.220 10.536 1.00 69.62 126 GLY A C 1
ATOM 1003 O O . GLY A 1 126 ? -31.846 16.708 9.576 1.00 69.62 126 GLY A O 1
ATOM 1004 N N . VAL A 1 127 ? -30.214 16.821 11.117 1.00 66.56 127 VAL A N 1
ATOM 1005 C CA . VAL A 1 127 ? -29.722 18.170 10.770 1.00 66.56 127 VAL A CA 1
ATOM 1006 C C . VAL A 1 127 ? -28.874 18.165 9.493 1.00 66.56 127 VAL A C 1
ATOM 1008 O O . VAL A 1 127 ? -28.805 19.171 8.796 1.00 66.56 127 VAL A O 1
ATOM 1011 N N . ASN A 1 128 ? -28.252 17.034 9.147 1.00 51.72 128 ASN A N 1
ATOM 1012 C CA . ASN A 1 128 ? -27.372 16.931 7.981 1.00 51.72 128 ASN A CA 1
ATOM 1013 C C . ASN A 1 128 ? -27.654 15.634 7.206 1.00 51.72 128 ASN A C 1
ATOM 1015 O O . ASN A 1 128 ? -26.922 14.648 7.302 1.00 51.72 128 ASN A O 1
ATOM 1019 N N . ARG A 1 129 ? -28.779 15.592 6.481 1.00 54.16 129 ARG A N 1
ATOM 1020 C CA . ARG A 1 129 ? -29.037 14.503 5.528 1.00 54.16 129 ARG A CA 1
ATOM 1021 C C . ARG A 1 129 ? -28.083 14.692 4.341 1.00 54.16 129 ARG A C 1
ATOM 1023 O O . ARG A 1 129 ? -28.154 15.746 3.713 1.00 54.16 129 ARG A O 1
ATOM 1030 N N . PRO A 1 130 ? -27.206 13.725 4.011 1.00 47.88 130 PRO A N 1
ATOM 1031 C CA . PRO A 1 130 ? -26.428 13.818 2.785 1.00 47.88 130 PRO A CA 1
ATOM 1032 C C . PRO A 1 130 ? -27.394 13.933 1.605 1.00 47.88 130 PRO A C 1
ATOM 1034 O O . PRO A 1 130 ? -28.431 13.260 1.571 1.00 47.88 130 PRO A O 1
ATOM 1037 N N . ASN A 1 131 ? -27.068 14.807 0.654 1.00 45.06 131 ASN A N 1
ATOM 1038 C CA . ASN A 1 131 ? -27.792 14.883 -0.607 1.00 45.06 131 ASN A CA 1
ATOM 1039 C C . ASN A 1 131 ? -27.855 13.468 -1.204 1.00 45.06 131 ASN A C 1
ATOM 1041 O O . ASN A 1 131 ? -26.835 12.783 -1.270 1.00 45.06 131 ASN A O 1
ATOM 1045 N N . ARG A 1 132 ? -29.050 13.016 -1.601 1.00 44.00 132 ARG A N 1
ATOM 1046 C CA . ARG A 1 132 ? -29.299 11.721 -2.262 1.00 44.00 132 ARG A CA 1
ATOM 1047 C C . ARG A 1 132 ? -28.674 11.686 -3.671 1.00 44.00 132 ARG A C 1
ATOM 1049 O O . ARG A 1 132 ? -29.372 11.569 -4.668 1.00 44.00 132 ARG A O 1
ATOM 1056 N N . MET A 1 133 ? -27.362 11.804 -3.767 1.00 43.78 133 MET A N 1
ATOM 1057 C CA . MET A 1 133 ? -26.561 11.486 -4.944 1.00 43.78 133 MET A CA 1
ATOM 1058 C C . MET A 1 133 ? -25.502 10.528 -4.399 1.00 43.78 133 MET A C 1
ATOM 1060 O O . MET A 1 133 ? -24.532 10.962 -3.803 1.00 43.78 133 MET A O 1
ATOM 1064 N N . ILE A 1 134 ? -25.697 9.216 -4.361 1.00 45.38 134 ILE A N 1
ATOM 1065 C CA . ILE A 1 134 ? -25.910 8.310 -5.485 1.00 45.38 134 ILE A CA 1
ATOM 1066 C C . ILE A 1 134 ? -26.696 7.110 -4.935 1.00 45.38 134 ILE A C 1
ATOM 1068 O O . ILE A 1 134 ? -26.170 6.323 -4.151 1.00 45.38 134 ILE A O 1
ATOM 1072 N N . ALA A 1 135 ? -27.962 6.963 -5.321 1.00 37.78 135 ALA A N 1
ATOM 1073 C CA . ALA A 1 135 ? -28.536 5.626 -5.399 1.00 37.78 135 ALA A CA 1
ATOM 1074 C C . ALA A 1 135 ? -28.015 5.034 -6.718 1.00 37.78 135 ALA A C 1
ATOM 1076 O O . ALA A 1 135 ? -28.117 5.733 -7.732 1.00 37.78 135 ALA A O 1
ATOM 1077 N N . PRO A 1 136 ? -27.466 3.804 -6.765 1.00 40.62 136 PRO A N 1
ATOM 1078 C CA . PRO A 1 136 ? -27.389 3.119 -8.045 1.00 40.62 136 PRO A CA 1
ATOM 1079 C C . PRO A 1 136 ? -28.816 3.109 -8.589 1.00 40.62 136 PRO A C 1
ATOM 1081 O O . PRO A 1 136 ? -29.744 2.703 -7.879 1.00 40.62 136 PRO A O 1
ATOM 1084 N N . LYS A 1 137 ? -29.014 3.631 -9.803 1.00 40.44 137 LYS A N 1
ATOM 1085 C CA . LYS A 1 137 ? -30.256 3.393 -10.529 1.00 40.44 137 LYS A CA 1
ATOM 1086 C C . LYS A 1 137 ? -30.441 1.878 -10.547 1.00 40.44 137 LYS A C 1
ATOM 1088 O O . LYS A 1 137 ? -29.728 1.166 -11.244 1.00 40.44 137 LYS A O 1
ATOM 1093 N N . ARG A 1 138 ? -31.363 1.378 -9.724 1.00 38.78 138 ARG A N 1
ATOM 1094 C CA . ARG A 1 138 ? -32.052 0.133 -10.028 1.00 38.78 138 ARG A CA 1
ATOM 1095 C C . ARG A 1 138 ? -32.872 0.450 -11.266 1.00 38.78 138 ARG A C 1
ATOM 1097 O O . ARG A 1 138 ? -33.984 0.958 -11.145 1.00 38.78 138 ARG A O 1
ATOM 1104 N N . ASP A 1 139 ? -32.297 0.197 -12.431 1.00 40.09 139 ASP A N 1
ATOM 1105 C CA . ASP A 1 139 ? -33.088 0.006 -13.634 1.00 40.09 139 ASP A CA 1
ATOM 1106 C C . ASP A 1 139 ? -33.835 -1.321 -13.451 1.00 40.09 139 ASP A C 1
ATOM 1108 O O . ASP A 1 139 ? -33.339 -2.394 -13.768 1.00 40.09 139 ASP A O 1
ATOM 1112 N N . ASN A 1 140 ? -35.018 -1.236 -12.843 1.00 42.91 140 ASN A N 1
ATOM 1113 C CA . ASN A 1 140 ? -36.071 -2.227 -13.001 1.00 42.91 140 ASN A CA 1
ATOM 1114 C C . ASN A 1 140 ? -37.192 -1.558 -13.801 1.00 42.91 140 ASN A C 1
ATOM 1116 O O . ASN A 1 140 ? -38.016 -0.857 -13.213 1.00 42.91 140 ASN A O 1
ATOM 1120 N N . ALA A 1 141 ? -37.183 -1.761 -15.119 1.00 37.50 141 ALA A N 1
ATOM 1121 C CA . ALA A 1 141 ? -38.337 -1.782 -16.028 1.00 37.50 141 ALA A CA 1
ATOM 1122 C C . ALA A 1 141 ? -37.786 -2.049 -17.450 1.00 37.50 141 ALA A C 1
ATOM 1124 O O . ALA A 1 141 ? -37.019 -1.234 -17.951 1.00 37.50 141 ALA A O 1
ATOM 1125 N N . GLY A 1 142 ? -38.086 -3.159 -18.125 1.00 36.88 142 GLY A N 1
ATOM 1126 C CA . GLY A 1 142 ? -39.069 -4.204 -17.838 1.00 36.88 142 GLY A CA 1
ATOM 1127 C C . GLY A 1 142 ? -38.844 -5.457 -18.669 1.00 36.88 142 GLY A C 1
ATOM 1128 O O . GLY A 1 142 ? -37.715 -5.635 -19.174 1.00 36.88 142 GLY A O 1
#